Protein AF-T1CCM5-F1 (afdb_monomer_lite)

Radius of gyration: 16.07 Å; chains: 1; bounding box: 37×49×39 Å

Foldseek 3Di:
DVQQADPDQQQVLPQDPVNQQVLQVLLQVVQQCVVVQKRWHWADDRGLDIDIDIDHNDPVQAADLQKFWQFPQWGDDDQDTDGDDDPTGHRDQMARPDPDPRSRSNSVSVNSSQVVQLVSQCPDPSQVVCVVVVGGGPRGDTGDRRDDPPPPPPPD

Organism: NCBI:txid410659

pLDDT: mean 90.54, std 13.72, range [33.66, 98.62]

InterPro domains:
  IPR004456 2,3-bisphosphoglycerate-independent phosphoglycerate mutase [PF10143] (3-127)
  IPR004456 2,3-bisphosphoglycerate-independent phosphoglycerate mutase [PTHR31209] (5-149)
  IPR042253 2,3-bisphosphoglycerate-independent phosphoglycerate mutase superfamily [G3DSA:3.30.70.2130] (1-76)

Secondary structure (DSSP, 8-state):
-TT-B-S-TTGGG---HHHHHHHHHHHHHTTTTGGGTEEEEEEE-STT-EEEEEEES-TTSPPPS-B--S-TTEEEETTEEEE---SS-BPPPP-BSSSSHHHHHHHHHHHHHHHHHHHHHHT-HHHHHHHHTTPPP-------------------

Structure (mmCIF, N/CA/C/O backbone):
data_AF-T1CCM5-F1
#
_entry.id   AF-T1CCM5-F1
#
loop_
_atom_site.group_PDB
_atom_site.id
_atom_site.type_symbol
_atom_site.label_atom_id
_atom_site.label_alt_id
_atom_site.label_comp_id
_atom_site.label_asym_id
_atom_site.label_entity_id
_atom_site.label_seq_id
_atom_site.pdbx_PDB_ins_code
_atom_site.Cartn_x
_atom_site.Cartn_y
_atom_site.Cartn_z
_atom_site.occupancy
_atom_site.B_iso_or_equiv
_atom_site.auth_seq_id
_atom_site.auth_comp_id
_atom_site.auth_asym_id
_atom_site.auth_atom_id
_atom_site.pdbx_PDB_model_num
ATOM 1 N N . ASP A 1 1 ? -6.619 15.043 2.319 1.00 44.81 1 ASP A N 1
ATOM 2 C CA . ASP A 1 1 ? -5.842 16.122 1.674 1.00 44.81 1 ASP A CA 1
ATOM 3 C C . ASP A 1 1 ? -4.927 15.496 0.642 1.00 44.81 1 ASP A C 1
ATOM 5 O O . ASP A 1 1 ? -4.236 14.542 0.990 1.00 44.81 1 ASP A O 1
ATOM 9 N N . GLY A 1 2 ? -4.948 15.958 -0.615 1.00 57.34 2 GLY A N 1
ATOM 10 C CA . GLY A 1 2 ? -4.225 15.379 -1.774 1.00 57.34 2 GLY A CA 1
ATOM 11 C C . GLY A 1 2 ? -2.692 15.342 -1.661 1.00 57.34 2 GLY A C 1
ATOM 12 O O . GLY A 1 2 ? -1.978 15.101 -2.623 1.00 57.34 2 GLY A O 1
ATOM 13 N N . GLU A 1 3 ? -2.200 15.561 -0.455 1.00 68.38 3 GLU A N 1
ATOM 14 C CA . GLU A 1 3 ? -0.838 15.792 -0.035 1.00 68.38 3 GLU A CA 1
ATOM 15 C C . GLU A 1 3 ? -0.136 14.519 0.489 1.00 68.38 3 GLU A C 1
ATOM 17 O O . GLU A 1 3 ? 1.072 14.542 0.720 1.00 68.38 3 GLU A O 1
ATOM 22 N N . ARG A 1 4 ? -0.869 13.403 0.670 1.00 85.56 4 ARG A N 1
ATOM 23 C CA . ARG A 1 4 ? -0.351 12.073 1.085 1.00 85.56 4 ARG A CA 1
ATOM 24 C C . ARG A 1 4 ? 0.600 12.113 2.296 1.00 85.56 4 ARG A C 1
ATOM 26 O O . ARG A 1 4 ? 1.558 11.341 2.380 1.00 85.56 4 ARG A O 1
ATOM 33 N N . ARG A 1 5 ? 0.334 13.019 3.240 1.00 92.88 5 ARG A N 1
ATOM 34 C CA . ARG A 1 5 ? 1.135 13.205 4.454 1.00 92.88 5 ARG A CA 1
ATOM 35 C C . ARG A 1 5 ? 0.936 12.045 5.429 1.00 92.88 5 ARG A C 1
ATOM 37 O O . ARG A 1 5 ? -0.189 11.651 5.731 1.00 92.88 5 ARG A O 1
ATOM 44 N N . VAL A 1 6 ? 2.035 11.525 5.962 1.00 94.06 6 VAL A N 1
ATOM 45 C CA . VAL A 1 6 ? 2.050 10.452 6.953 1.00 94.06 6 VAL A CA 1
ATOM 46 C C . VAL A 1 6 ? 1.930 11.050 8.352 1.00 94.06 6 VAL A C 1
ATOM 48 O O . VAL A 1 6 ? 2.868 11.649 8.873 1.00 94.06 6 VAL A O 1
ATOM 51 N N . LEU A 1 7 ? 0.769 10.855 8.980 1.00 92.69 7 LEU A N 1
ATOM 52 C CA . LEU A 1 7 ? 0.517 11.308 10.354 1.00 92.69 7 LEU A CA 1
ATOM 53 C C . LEU A 1 7 ? 1.141 10.378 11.406 1.00 92.69 7 LEU A C 1
ATOM 55 O O . LEU A 1 7 ? 1.551 10.821 12.477 1.00 92.69 7 LEU A O 1
ATOM 59 N N . ASP A 1 8 ? 1.176 9.073 11.129 1.00 93.75 8 ASP A N 1
ATOM 60 C CA . ASP A 1 8 ? 1.795 8.060 11.986 1.00 93.75 8 ASP A CA 1
ATOM 61 C C . ASP A 1 8 ? 2.047 6.776 11.184 1.00 93.75 8 ASP A C 1
ATOM 63 O O . ASP A 1 8 ? 1.103 6.093 10.790 1.00 93.75 8 ASP A O 1
ATOM 67 N N . SER A 1 9 ? 3.315 6.416 10.972 1.00 92.94 9 SER A N 1
ATOM 68 C CA . SER A 1 9 ? 3.708 5.221 10.204 1.00 92.94 9 SER A CA 1
ATOM 69 C C . SER A 1 9 ? 3.395 3.891 10.900 1.00 92.94 9 SER A C 1
ATOM 71 O O . SER A 1 9 ? 3.585 2.824 10.321 1.00 92.94 9 SER A O 1
ATOM 73 N N . ARG A 1 10 ? 2.940 3.925 12.157 1.00 95.19 10 ARG A N 1
ATOM 74 C CA . ARG A 1 10 ? 2.700 2.748 13.004 1.00 95.19 10 ARG A CA 1
ATOM 75 C C . ARG A 1 10 ? 1.297 2.724 13.592 1.00 95.19 10 ARG A C 1
ATOM 77 O O . ARG A 1 10 ? 1.022 1.889 14.457 1.00 95.19 10 ARG A O 1
ATOM 84 N N . VAL A 1 11 ? 0.425 3.639 13.166 1.00 95.94 11 VAL A N 1
ATOM 85 C CA . VAL A 1 11 ? -0.966 3.747 13.623 1.00 95.94 11 VAL A CA 1
ATOM 86 C C . VAL A 1 11 ? -1.050 3.845 15.161 1.00 95.94 11 VAL A C 1
ATOM 88 O O . VAL A 1 11 ? -1.874 3.206 15.823 1.00 95.94 11 VAL A O 1
ATOM 91 N N . GLY A 1 12 ? -0.114 4.575 15.778 1.00 95.50 12 GLY A N 1
ATOM 92 C CA . GLY A 1 12 ? -0.018 4.705 17.236 1.00 95.50 12 GLY A CA 1
ATOM 93 C C . GLY A 1 12 ? 0.233 3.383 17.970 1.00 95.50 12 GLY A C 1
ATOM 94 O O . GLY A 1 12 ? -0.023 3.300 19.164 1.00 95.50 12 GLY A O 1
ATOM 95 N N . ARG A 1 13 ? 0.688 2.333 17.265 1.00 95.94 13 ARG A N 1
ATOM 96 C CA . ARG A 1 13 ? 0.834 0.956 17.777 1.00 95.94 13 ARG A CA 1
ATOM 97 C C . ARG A 1 13 ? -0.463 0.382 18.367 1.00 95.94 13 ARG A C 1
ATOM 99 O O . ARG A 1 13 ? -0.420 -0.467 19.247 1.00 95.94 13 ARG A O 1
ATOM 106 N N . SER A 1 14 ? -1.604 0.843 17.860 1.00 96.06 14 SER A N 1
ATOM 107 C CA . SER A 1 14 ? -2.941 0.508 18.372 1.00 96.06 14 SER A CA 1
ATOM 108 C C . SER A 1 14 ? -3.782 -0.308 17.385 1.00 96.06 14 SER A C 1
ATOM 110 O O . SER A 1 14 ? -4.991 -0.451 17.569 1.00 96.06 14 SER A O 1
ATOM 112 N N . LEU A 1 15 ? -3.175 -0.774 16.288 1.00 96.50 15 LEU A N 1
ATOM 113 C CA . LEU A 1 15 ? -3.836 -1.641 15.320 1.00 96.50 15 LEU A CA 1
ATOM 114 C C . LEU A 1 15 ? -3.879 -3.063 15.880 1.00 96.50 15 LEU A C 1
ATOM 116 O O . LEU A 1 15 ? -2.832 -3.657 16.141 1.00 96.50 15 LEU A O 1
ATOM 120 N N . THR A 1 16 ? -5.085 -3.577 16.097 1.00 97.06 16 THR A N 1
ATOM 121 C CA . THR A 1 16 ? -5.284 -4.947 16.589 1.00 97.06 16 THR A CA 1
ATOM 122 C C . THR A 1 16 ? -5.046 -5.967 15.474 1.00 97.06 16 THR A C 1
ATOM 124 O O . THR A 1 16 ? -5.150 -5.628 14.297 1.00 97.06 16 THR A O 1
ATOM 127 N N . THR A 1 17 ? -4.774 -7.226 15.833 1.00 97.12 17 THR A N 1
ATOM 128 C CA . THR A 1 17 ? -4.626 -8.325 14.859 1.00 97.12 17 THR A CA 1
ATOM 129 C C . THR A 1 17 ? -5.879 -8.499 13.999 1.00 97.12 17 THR A C 1
ATOM 131 O O . THR A 1 17 ? -5.783 -8.612 12.784 1.00 97.12 17 THR A O 1
ATOM 134 N N . ALA A 1 18 ? -7.070 -8.440 14.603 1.00 97.75 18 ALA A N 1
ATOM 135 C CA . ALA A 1 18 ? -8.322 -8.559 13.859 1.00 97.75 18 ALA A CA 1
ATOM 136 C C . ALA A 1 18 ? -8.498 -7.420 12.838 1.00 97.75 18 ALA A C 1
ATOM 138 O O . ALA A 1 18 ? -8.840 -7.674 11.685 1.00 97.75 18 ALA A O 1
ATOM 139 N N . GLU A 1 19 ? -8.217 -6.173 13.236 1.00 98.00 19 GLU A N 1
ATOM 140 C CA . GLU A 1 19 ? -8.282 -5.020 12.330 1.00 98.00 19 GLU A CA 1
ATOM 141 C C . GLU A 1 19 ? -7.238 -5.118 11.208 1.00 98.00 19 GLU A C 1
ATOM 143 O O . GLU A 1 19 ? -7.565 -4.846 10.054 1.00 98.00 19 GLU A O 1
ATOM 148 N N . SER A 1 20 ? -5.991 -5.498 11.517 1.00 97.69 20 SER A N 1
ATOM 149 C CA . SER A 1 20 ? -4.931 -5.596 10.507 1.00 97.69 20 SER A CA 1
ATOM 150 C C . SER A 1 20 ? -5.225 -6.691 9.482 1.00 97.69 20 SER A C 1
ATOM 152 O O . SER A 1 20 ? -5.067 -6.465 8.282 1.00 97.69 20 SER A O 1
ATOM 154 N N . GLU A 1 21 ? -5.717 -7.845 9.925 1.00 98.31 21 GLU A N 1
ATOM 155 C CA . GLU A 1 21 ? -6.135 -8.927 9.039 1.00 98.31 21 GLU A CA 1
ATOM 156 C C . GLU A 1 21 ? -7.359 -8.565 8.190 1.00 98.31 21 GLU A C 1
ATOM 158 O O . GLU A 1 21 ? -7.402 -8.900 7.006 1.00 98.31 21 GLU A O 1
ATOM 163 N N . GLU A 1 22 ? -8.356 -7.882 8.762 1.00 98.44 22 GLU A N 1
ATOM 164 C CA . GLU A 1 22 ? -9.544 -7.429 8.028 1.00 98.44 22 GLU A CA 1
ATOM 165 C C . GLU A 1 22 ? -9.149 -6.471 6.897 1.00 98.44 22 GLU A C 1
ATOM 167 O O . GLU A 1 22 ? -9.554 -6.670 5.751 1.00 98.44 22 GLU A O 1
ATOM 172 N N . LEU A 1 23 ? -8.285 -5.492 7.185 1.00 98.56 23 LEU A N 1
ATOM 173 C CA . LEU A 1 23 ? -7.765 -4.556 6.185 1.00 98.56 23 LEU A CA 1
ATOM 174 C C . LEU A 1 23 ? -6.938 -5.271 5.102 1.00 98.56 23 LEU A C 1
ATOM 176 O O . LEU A 1 23 ? -7.103 -4.990 3.915 1.00 98.56 23 LEU A O 1
ATOM 180 N N . ALA A 1 24 ? -6.082 -6.223 5.485 1.00 98.50 24 ALA A N 1
ATOM 181 C CA . ALA A 1 24 ? -5.266 -6.992 4.545 1.00 98.50 24 ALA A CA 1
ATOM 182 C C . ALA A 1 24 ? -6.116 -7.870 3.604 1.00 98.50 24 ALA A C 1
ATOM 184 O O . ALA A 1 24 ? -5.888 -7.893 2.389 1.00 98.50 24 ALA A O 1
ATOM 185 N N . ARG A 1 25 ? -7.144 -8.545 4.142 1.00 98.62 25 ARG A N 1
ATOM 186 C CA . ARG A 1 25 ? -8.119 -9.305 3.342 1.00 98.62 25 ARG A CA 1
ATOM 187 C C . ARG A 1 25 ? -8.874 -8.394 2.381 1.00 98.62 25 ARG A C 1
ATOM 189 O O . ARG A 1 25 ? -9.015 -8.739 1.211 1.00 98.62 25 ARG A O 1
ATOM 196 N N . SER A 1 26 ? -9.298 -7.227 2.859 1.00 98.56 26 SER A N 1
ATOM 197 C CA . SER A 1 26 ? -10.012 -6.231 2.061 1.00 98.56 26 SER A CA 1
ATOM 198 C C . SER A 1 26 ? -9.186 -5.756 0.860 1.00 98.56 26 SER A C 1
ATOM 200 O O . SER A 1 26 ? -9.666 -5.784 -0.270 1.00 98.56 26 SER A O 1
ATOM 202 N N . LEU A 1 27 ? -7.907 -5.424 1.067 1.00 98.56 27 LEU A N 1
ATOM 203 C CA . LEU A 1 27 ? -6.988 -5.034 -0.012 1.00 98.56 27 LEU A CA 1
ATOM 204 C C . LEU A 1 27 ? -6.735 -6.152 -1.026 1.00 98.56 27 LEU A C 1
ATOM 206 O O . LEU A 1 27 ? -6.669 -5.893 -2.225 1.00 98.56 27 LEU A O 1
ATOM 210 N N . THR A 1 28 ? -6.593 -7.389 -0.548 1.00 98.62 28 THR A N 1
ATOM 211 C CA . THR A 1 28 ? -6.398 -8.558 -1.418 1.00 98.62 28 THR A CA 1
ATOM 212 C C . THR A 1 28 ? -7.645 -8.817 -2.270 1.00 98.62 28 THR A C 1
ATOM 214 O O . THR A 1 28 ? -7.543 -9.033 -3.476 1.00 98.62 28 THR A O 1
ATOM 217 N N . GLY A 1 29 ? -8.834 -8.760 -1.663 1.00 98.38 29 GLY A N 1
ATOM 218 C CA . GLY A 1 29 ? -10.110 -8.999 -2.344 1.00 98.38 29 GLY A CA 1
ATOM 219 C C . GLY A 1 29 ? -10.515 -7.895 -3.321 1.00 98.38 29 GLY A C 1
ATOM 220 O O . GLY A 1 29 ? -11.243 -8.169 -4.270 1.00 98.38 29 GLY A O 1
ATOM 221 N N . ALA A 1 30 ? -10.015 -6.672 -3.133 1.00 97.88 30 ALA A N 1
ATOM 222 C CA . ALA A 1 30 ? -10.340 -5.530 -3.985 1.00 97.88 30 ALA A CA 1
ATOM 223 C C . ALA A 1 30 ? -9.712 -5.595 -5.389 1.00 97.88 30 ALA A C 1
ATOM 225 O O . ALA A 1 30 ? -10.126 -4.844 -6.267 1.00 97.88 30 ALA A O 1
ATOM 226 N N . ARG A 1 31 ? -8.717 -6.475 -5.610 1.00 97.75 31 ARG A N 1
ATOM 227 C CA . ARG A 1 31 ? -8.098 -6.734 -6.928 1.00 97.75 31 ARG A CA 1
ATOM 228 C C . ARG A 1 31 ? -7.705 -5.446 -7.671 1.00 97.75 31 ARG A C 1
ATOM 230 O O . ARG A 1 31 ? -7.901 -5.296 -8.874 1.00 97.75 31 ARG A O 1
ATOM 237 N N . LEU A 1 32 ? -7.099 -4.515 -6.930 1.00 98.31 32 LEU A N 1
ATOM 238 C CA . LEU A 1 32 ? -6.850 -3.128 -7.344 1.00 98.31 32 LEU A CA 1
ATOM 239 C C . LEU A 1 32 ? -5.895 -2.952 -8.538 1.00 98.31 32 LEU A C 1
ATOM 241 O O . LEU A 1 32 ? -5.671 -1.815 -8.932 1.00 98.31 32 LEU A O 1
ATOM 245 N N . LEU A 1 33 ? -5.310 -4.016 -9.093 1.00 98.38 33 LEU A N 1
ATOM 246 C CA . LEU A 1 33 ? -4.453 -3.990 -10.289 1.00 98.38 33 LEU A CA 1
ATOM 247 C C . LEU A 1 33 ? -4.889 -5.014 -11.354 1.00 98.38 33 LEU A C 1
ATOM 249 O O . LEU A 1 33 ? -4.087 -5.441 -12.191 1.00 98.38 33 LEU A O 1
ATOM 253 N N . ASP A 1 34 ? -6.155 -5.432 -11.344 1.00 97.19 34 ASP A N 1
ATOM 254 C CA . ASP A 1 34 ? -6.652 -6.410 -12.312 1.00 97.19 34 ASP A CA 1
ATOM 255 C C . ASP A 1 34 ? -6.505 -5.957 -13.766 1.00 97.19 34 ASP A C 1
ATOM 257 O O . ASP A 1 34 ? -6.128 -6.762 -14.620 1.00 97.19 34 ASP A O 1
ATOM 261 N N . ASP A 1 35 ? -6.727 -4.670 -14.021 1.00 97.12 35 ASP A N 1
ATOM 262 C CA . ASP A 1 35 ? -6.522 -3.994 -15.305 1.00 97.12 35 ASP A CA 1
ATOM 263 C C . ASP A 1 35 ? -5.051 -3.996 -15.755 1.00 97.12 35 ASP A C 1
ATOM 265 O O . ASP A 1 35 ? -4.770 -3.972 -16.950 1.00 97.12 35 ASP A O 1
ATOM 269 N N . GLN A 1 36 ? -4.106 -4.104 -14.819 1.00 97.06 36 GLN A N 1
ATOM 270 C CA . GLN A 1 36 ? -2.667 -4.200 -15.097 1.00 97.06 36 GLN A CA 1
ATOM 271 C C . GLN A 1 36 ? -2.166 -5.643 -15.245 1.00 97.06 36 GLN A C 1
ATOM 273 O O . GLN A 1 36 ? -0.971 -5.869 -15.471 1.00 97.06 36 GLN A O 1
ATOM 278 N N . ARG A 1 37 ? -3.067 -6.629 -15.127 1.00 97.44 37 ARG A N 1
ATOM 279 C CA . ARG A 1 37 ? -2.742 -8.063 -15.093 1.00 97.44 37 ARG A CA 1
ATOM 280 C C . ARG A 1 37 ? -1.755 -8.425 -13.976 1.00 97.44 37 ARG A C 1
ATOM 282 O O . ARG A 1 37 ? -0.883 -9.273 -14.172 1.00 97.44 37 ARG A O 1
ATOM 28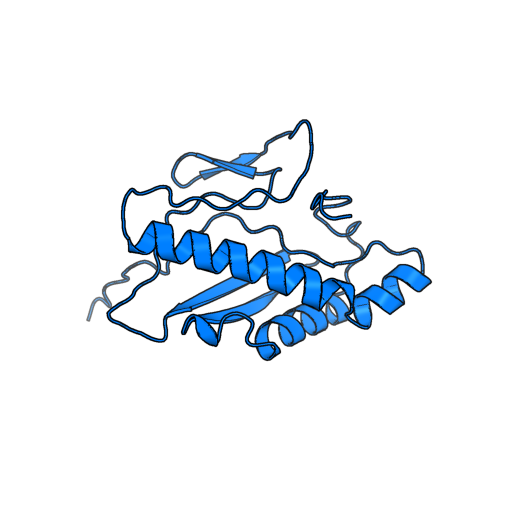9 N N . ILE A 1 38 ? -1.883 -7.777 -12.817 1.00 98.31 38 ILE A N 1
ATOM 290 C CA . ILE A 1 38 ? -1.056 -8.029 -11.632 1.00 98.31 38 ILE A CA 1
ATOM 291 C C . ILE A 1 38 ? -1.969 -8.408 -10.468 1.00 98.31 38 ILE A C 1
ATOM 293 O O . ILE A 1 38 ? -2.833 -7.632 -10.065 1.00 98.31 38 ILE A O 1
ATOM 297 N N . ASP A 1 39 ? -1.748 -9.591 -9.906 1.00 98.31 39 ASP A N 1
ATOM 298 C CA . ASP A 1 39 ? -2.377 -9.992 -8.655 1.00 98.31 39 ASP A CA 1
ATOM 299 C C . ASP A 1 39 ? -1.604 -9.389 -7.482 1.00 98.31 39 ASP A C 1
ATOM 301 O O . ASP A 1 39 ? -0.371 -9.439 -7.444 1.00 98.31 39 ASP A O 1
ATOM 305 N N . VAL A 1 40 ? -2.329 -8.844 -6.505 1.00 98.44 40 VAL A N 1
ATOM 306 C CA . VAL A 1 40 ? -1.742 -8.308 -5.275 1.00 98.44 40 VAL A CA 1
ATOM 307 C C . VAL A 1 40 ? -2.303 -9.054 -4.078 1.00 98.44 40 VAL A C 1
ATOM 309 O O . VAL A 1 40 ? -3.518 -9.150 -3.911 1.00 98.44 40 VAL A O 1
ATOM 312 N N . ARG A 1 41 ? -1.418 -9.565 -3.222 1.00 98.38 41 ARG A N 1
ATOM 313 C CA . ARG A 1 41 ? -1.786 -10.147 -1.927 1.00 98.38 41 ARG A CA 1
ATOM 314 C C . ARG A 1 41 ? -1.176 -9.336 -0.804 1.00 98.38 41 ARG A C 1
ATOM 316 O O . ARG A 1 41 ? 0.009 -9.017 -0.841 1.00 98.38 41 ARG A O 1
ATOM 323 N N . VAL A 1 42 ? -1.981 -9.048 0.209 1.00 98.44 42 VAL A N 1
ATOM 324 C CA . VAL A 1 42 ? -1.544 -8.367 1.425 1.00 98.44 42 VAL A CA 1
ATOM 325 C C . VAL A 1 42 ? -1.707 -9.323 2.594 1.00 98.44 42 VAL A C 1
ATOM 327 O O . VAL A 1 42 ? -2.785 -9.876 2.804 1.00 98.44 42 VAL A O 1
ATOM 330 N N . ALA A 1 43 ? -0.641 -9.506 3.364 1.00 97.62 43 ALA A N 1
ATOM 331 C CA . ALA A 1 43 ? -0.650 -10.303 4.581 1.00 97.62 43 ALA A CA 1
ATOM 332 C C . ALA A 1 43 ? -0.289 -9.419 5.775 1.00 97.62 43 ALA A C 1
ATOM 334 O O . ALA A 1 43 ? 0.778 -8.803 5.803 1.00 97.62 43 ALA A O 1
ATOM 335 N N . ALA A 1 44 ? -1.178 -9.359 6.764 1.00 97.00 44 ALA A N 1
ATOM 336 C CA . ALA A 1 44 ? -0.865 -8.762 8.053 1.00 97.00 44 ALA A CA 1
ATOM 337 C C . ALA A 1 44 ? 0.075 -9.680 8.850 1.00 97.00 44 ALA A C 1
ATOM 339 O O . ALA A 1 44 ? 0.070 -10.897 8.687 1.00 97.00 44 ALA A O 1
ATOM 340 N N . SER A 1 45 ? 0.889 -9.084 9.715 1.00 93.06 45 SER A N 1
ATOM 341 C CA . SER A 1 45 ? 1.748 -9.806 10.655 1.00 93.06 45 SER A CA 1
ATOM 342 C C . SER A 1 45 ? 1.570 -9.212 12.058 1.00 93.06 45 SER A C 1
ATOM 344 O O . SER A 1 45 ? 0.451 -8.953 12.492 1.00 93.06 45 SER A O 1
ATOM 346 N N . VAL A 1 46 ? 2.656 -8.962 12.790 1.00 91.25 46 VAL A N 1
ATOM 347 C CA . VAL A 1 46 ? 2.584 -8.434 14.154 1.00 91.25 46 VAL A CA 1
ATOM 348 C C . VAL A 1 46 ? 2.408 -6.913 14.148 1.00 91.25 46 VAL A C 1
ATOM 350 O O . VAL A 1 46 ? 3.323 -6.169 13.767 1.00 91.25 46 VAL A O 1
ATOM 353 N N . GLY A 1 47 ? 1.272 -6.452 14.675 1.00 91.38 47 GLY A N 1
ATOM 354 C CA . GLY A 1 47 ? 0.938 -5.038 14.842 1.00 91.38 47 GLY A CA 1
ATOM 355 C C . GLY A 1 47 ? 0.655 -4.348 13.507 1.00 91.38 47 GLY A C 1
ATOM 356 O O . GLY A 1 47 ? -0.163 -4.809 12.722 1.00 91.38 47 GLY A O 1
ATOM 357 N N . HIS A 1 48 ? 1.352 -3.243 13.234 1.00 93.12 48 HIS A N 1
ATOM 358 C CA . HIS A 1 48 ? 1.215 -2.468 11.989 1.00 93.12 48 HIS A CA 1
ATOM 359 C C . HIS A 1 48 ? 1.989 -3.062 10.800 1.00 93.12 48 HIS A C 1
ATOM 361 O O . HIS A 1 48 ? 2.001 -2.482 9.718 1.00 93.12 48 HIS A O 1
ATOM 367 N N . ARG A 1 49 ? 2.713 -4.167 11.007 1.00 95.62 49 ARG A N 1
ATOM 368 C CA . ARG A 1 49 ? 3.584 -4.758 9.989 1.00 95.62 49 ARG A CA 1
ATOM 369 C C . ARG A 1 49 ? 2.786 -5.664 9.062 1.00 95.62 49 ARG A C 1
ATOM 371 O O . ARG A 1 49 ? 1.929 -6.419 9.518 1.00 95.62 49 ARG A O 1
ATOM 378 N N . GLY A 1 50 ? 3.164 -5.684 7.794 1.00 95.56 50 GLY A N 1
ATOM 379 C CA . GLY A 1 50 ? 2.627 -6.609 6.808 1.00 95.56 50 GLY A CA 1
ATOM 380 C C . GLY A 1 50 ? 3.564 -6.777 5.622 1.00 95.56 50 GLY A C 1
ATOM 381 O O . GLY A 1 50 ? 4.617 -6.141 5.554 1.00 95.56 50 GLY A O 1
ATOM 382 N N . VAL A 1 51 ? 3.164 -7.647 4.704 1.00 96.88 51 VAL A N 1
ATOM 383 C CA . VAL A 1 51 ? 3.859 -7.929 3.448 1.00 96.88 51 VAL A CA 1
ATOM 384 C C . VAL A 1 51 ? 2.882 -7.722 2.299 1.00 96.88 51 VAL A C 1
ATOM 386 O O . VAL A 1 51 ? 1.713 -8.096 2.403 1.00 96.88 51 VAL A O 1
ATOM 389 N N . VAL A 1 52 ? 3.373 -7.137 1.209 1.00 98.00 52 VAL A N 1
ATOM 390 C CA . VAL A 1 52 ? 2.649 -7.027 -0.058 1.00 98.00 52 VAL A CA 1
ATOM 391 C C . VAL A 1 52 ? 3.393 -7.866 -1.091 1.00 98.00 52 VAL A C 1
ATOM 393 O O . VAL A 1 52 ? 4.588 -7.677 -1.299 1.00 98.00 52 VAL A O 1
ATOM 396 N N . LEU A 1 53 ? 2.687 -8.807 -1.710 1.00 97.75 53 LEU A N 1
ATOM 397 C CA . LEU A 1 53 ? 3.185 -9.656 -2.785 1.00 97.75 53 LEU A CA 1
ATOM 398 C C . LEU A 1 53 ? 2.509 -9.242 -4.088 1.00 97.75 53 LEU A C 1
ATOM 400 O O . LEU A 1 53 ? 1.281 -9.226 -4.158 1.00 97.75 53 LEU A O 1
ATOM 404 N N . LEU A 1 54 ? 3.311 -8.947 -5.107 1.00 97.44 54 LEU A N 1
ATOM 405 C CA . LEU A 1 54 ? 2.842 -8.699 -6.465 1.00 97.44 54 LEU A CA 1
ATOM 406 C C . LEU A 1 54 ? 3.200 -9.905 -7.334 1.00 97.44 54 LEU A C 1
ATOM 408 O O . LEU A 1 54 ? 4.325 -10.401 -7.279 1.00 97.44 54 LEU A O 1
ATOM 412 N N . HIS A 1 55 ? 2.257 -10.352 -8.155 1.00 96.94 55 HIS A N 1
ATOM 413 C CA . HIS A 1 55 ? 2.461 -11.426 -9.118 1.00 96.94 55 HIS A CA 1
ATOM 414 C C . HIS A 1 55 ? 1.941 -10.995 -10.489 1.00 96.94 55 HIS A C 1
ATOM 416 O O . HIS A 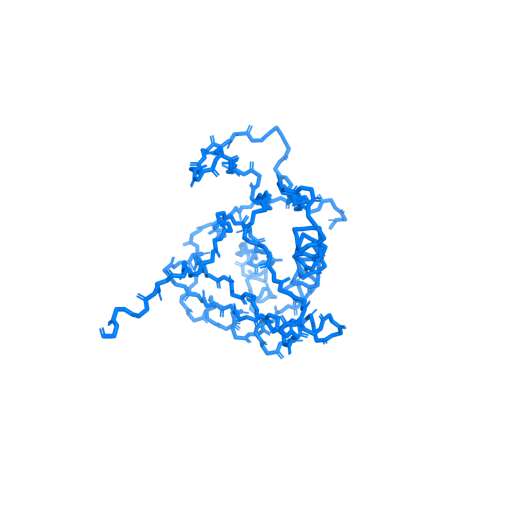1 55 ? 0.759 -10.693 -10.646 1.00 96.94 55 HIS A O 1
ATOM 422 N N . ALA A 1 56 ? 2.823 -10.949 -11.488 1.00 96.56 56 ALA A N 1
ATOM 423 C CA . ALA A 1 56 ? 2.403 -10.736 -12.867 1.00 96.56 56 ALA A CA 1
ATOM 424 C C . ALA A 1 56 ? 1.700 -11.993 -13.390 1.00 96.56 56 ALA A C 1
ATOM 426 O O . ALA A 1 56 ? 2.269 -13.079 -13.351 1.00 96.56 56 ALA A O 1
ATOM 427 N N . ARG A 1 57 ? 0.488 -11.828 -13.931 1.00 96.25 57 ARG A N 1
ATOM 428 C CA . ARG A 1 57 ? -0.248 -12.911 -14.607 1.00 96.25 57 ARG A CA 1
ATOM 429 C C . ARG A 1 57 ? 0.242 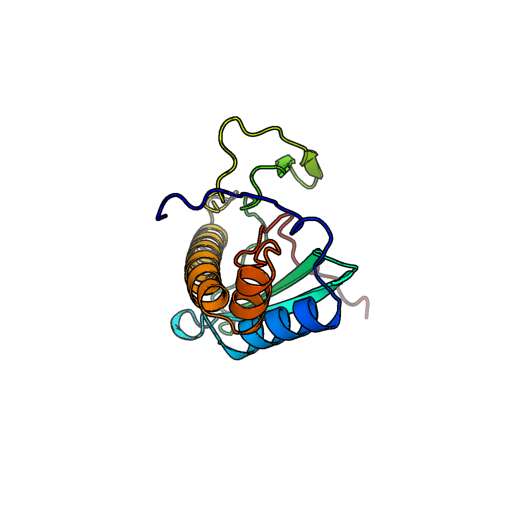-13.176 -16.031 1.00 96.25 57 ARG A C 1
ATOM 431 O O . ARG A 1 57 ? -0.258 -14.077 -16.695 1.00 96.25 57 ARG A O 1
ATOM 438 N N . ASP A 1 58 ? 1.138 -12.333 -16.525 1.00 93.56 58 ASP A N 1
ATOM 439 C CA . ASP A 1 58 ? 1.716 -12.412 -17.858 1.00 93.56 58 ASP A CA 1
ATOM 440 C C . ASP A 1 58 ? 3.208 -12.765 -17.724 1.00 93.56 58 ASP A C 1
ATOM 442 O O . ASP A 1 58 ? 3.968 -11.934 -17.212 1.00 93.56 58 ASP A O 1
ATOM 446 N N . PRO A 1 59 ? 3.623 -13.987 -18.108 1.00 89.00 59 PRO A N 1
ATOM 447 C CA . PRO A 1 59 ? 5.004 -14.437 -17.947 1.00 89.00 59 PRO A CA 1
ATOM 448 C C . PRO A 1 59 ? 5.987 -13.657 -18.830 1.00 89.00 59 PRO A C 1
ATOM 450 O O . PRO A 1 59 ? 7.148 -13.525 -18.450 1.00 89.00 59 PRO A O 1
ATOM 453 N N . ASP A 1 60 ? 5.521 -13.077 -19.939 1.00 94.25 60 ASP A N 1
ATOM 454 C CA . ASP A 1 60 ? 6.347 -12.280 -20.854 1.00 94.25 60 ASP A CA 1
ATOM 455 C C . ASP A 1 60 ? 6.516 -10.830 -20.368 1.00 94.25 60 ASP A C 1
ATOM 457 O O . ASP A 1 60 ? 7.243 -10.033 -20.960 1.00 94.25 60 ASP A O 1
ATOM 461 N N . ARG A 1 61 ? 5.844 -10.464 -19.267 1.00 92.88 61 ARG A N 1
ATOM 462 C CA . ARG A 1 61 ? 5.914 -9.137 -18.640 1.00 92.88 61 ARG A CA 1
ATOM 463 C C . ARG A 1 61 ? 6.233 -9.267 -17.149 1.00 92.88 61 ARG A C 1
ATOM 465 O O . ARG A 1 61 ? 5.371 -8.961 -16.308 1.00 92.88 61 ARG A O 1
ATOM 472 N N . PRO A 1 62 ? 7.455 -9.707 -16.797 1.00 94.06 62 PRO A N 1
ATOM 473 C CA . PRO A 1 62 ? 7.853 -9.887 -15.409 1.00 94.06 62 PRO A CA 1
ATOM 474 C C . PRO A 1 62 ? 7.880 -8.561 -14.633 1.00 94.06 62 PRO A C 1
ATOM 476 O O . PRO A 1 62 ? 7.787 -7.462 -15.188 1.00 94.06 62 PRO A O 1
ATOM 479 N N . LEU A 1 63 ? 7.959 -8.683 -13.307 1.00 96.25 63 LEU A N 1
ATOM 480 C CA . LEU A 1 63 ? 8.144 -7.560 -12.389 1.00 96.25 63 LEU A CA 1
ATOM 481 C C . LEU A 1 63 ? 9.597 -7.524 -11.917 1.00 96.25 63 LEU A C 1
ATOM 483 O O . LEU A 1 63 ? 10.210 -8.573 -11.727 1.00 96.25 63 LEU A O 1
ATOM 487 N N . SER A 1 64 ? 10.121 -6.325 -11.676 1.00 95.50 64 SER A N 1
ATOM 488 C CA . SER A 1 64 ? 11.457 -6.132 -11.109 1.00 95.50 64 SER A CA 1
ATOM 489 C C . SER A 1 64 ? 11.372 -5.808 -9.612 1.00 95.50 64 SER A C 1
ATOM 491 O O . SER A 1 64 ? 10.546 -4.989 -9.201 1.00 95.50 64 SER A O 1
ATOM 493 N N . PRO A 1 65 ? 12.238 -6.402 -8.770 1.00 93.94 65 PRO A N 1
ATOM 494 C CA . PRO A 1 65 ? 12.350 -6.047 -7.357 1.00 93.94 65 PRO A CA 1
ATOM 495 C C . PRO A 1 65 ? 13.205 -4.789 -7.105 1.00 93.94 65 PRO A C 1
ATOM 497 O O . PRO A 1 65 ? 13.346 -4.352 -5.955 1.00 93.94 65 PRO A O 1
ATOM 500 N N . HIS A 1 66 ? 13.808 -4.206 -8.143 1.00 93.44 66 HIS A N 1
ATOM 501 C CA . HIS A 1 66 ? 14.740 -3.085 -8.034 1.00 93.44 66 HIS A CA 1
ATOM 502 C C . HIS A 1 66 ? 14.000 -1.746 -8.039 1.00 93.44 66 HIS A C 1
ATOM 504 O O . HIS A 1 66 ? 14.013 -0.997 -9.012 1.00 93.44 66 HIS A O 1
ATOM 510 N N . LEU A 1 67 ? 13.335 -1.462 -6.919 1.00 94.25 67 LEU A N 1
ATOM 511 C CA . LEU A 1 67 ? 12.499 -0.279 -6.714 1.00 94.25 67 LEU A CA 1
ATOM 512 C C . LEU A 1 67 ? 12.952 0.531 -5.496 1.00 94.25 67 LEU A C 1
ATOM 514 O O . LEU A 1 67 ? 13.467 -0.040 -4.522 1.00 94.25 67 LEU A O 1
ATOM 518 N N . SER A 1 68 ? 12.705 1.842 -5.534 1.00 94.25 68 SER A N 1
ATOM 519 C CA . SER A 1 68 ? 12.760 2.709 -4.354 1.00 94.25 68 SER A CA 1
ATOM 520 C C . SER A 1 68 ? 11.601 2.417 -3.381 1.00 94.25 68 SER A C 1
ATOM 522 O O . SER A 1 68 ? 10.673 1.665 -3.686 1.00 94.25 68 SER A O 1
ATOM 524 N N . ASN A 1 69 ? 11.662 2.988 -2.175 1.00 94.06 69 ASN A N 1
ATOM 525 C CA . ASN A 1 69 ? 10.627 2.819 -1.151 1.00 94.06 69 ASN A CA 1
ATOM 526 C C . ASN A 1 69 ? 9.532 3.890 -1.284 1.00 94.06 69 ASN A C 1
ATOM 528 O O . ASN A 1 69 ? 9.817 5.018 -1.679 1.00 94.06 69 ASN A O 1
ATOM 532 N N . THR A 1 70 ? 8.304 3.569 -0.859 1.00 94.06 70 THR A N 1
ATOM 533 C CA . THR A 1 70 ? 7.269 4.593 -0.612 1.00 94.06 70 THR A CA 1
ATOM 534 C C . THR A 1 70 ? 7.346 5.153 0.807 1.00 94.06 70 THR A C 1
ATOM 536 O O . THR A 1 70 ? 6.810 6.226 1.081 1.00 94.06 70 THR A O 1
ATOM 539 N N . ASP A 1 71 ? 7.988 4.417 1.721 1.00 93.62 71 ASP A N 1
ATOM 540 C CA . ASP A 1 71 ? 8.208 4.810 3.111 1.00 93.62 71 ASP A CA 1
ATOM 541 C C . ASP A 1 71 ? 9.229 5.964 3.203 1.00 93.62 71 ASP A C 1
ATOM 543 O O . ASP A 1 71 ? 10.418 5.733 2.973 1.00 93.62 71 ASP A O 1
ATOM 547 N N . PRO A 1 72 ? 8.824 7.194 3.583 1.00 91.81 72 PRO A N 1
ATOM 548 C CA . PRO A 1 72 ? 9.747 8.328 3.669 1.00 91.81 72 PRO A CA 1
ATOM 549 C C . PRO A 1 72 ? 10.720 8.238 4.850 1.00 91.81 72 PRO A C 1
ATOM 551 O O . PRO A 1 72 ? 11.650 9.034 4.946 1.00 91.81 72 PRO A O 1
ATOM 554 N N . PHE A 1 73 ? 10.508 7.302 5.778 1.00 88.88 73 PHE A N 1
ATOM 555 C CA . PHE A 1 73 ? 11.375 7.098 6.937 1.00 88.88 73 PHE A CA 1
ATOM 556 C C . PHE A 1 73 ? 12.473 6.063 6.674 1.00 88.88 73 PHE A C 1
ATOM 558 O O . PHE A 1 73 ? 13.264 5.785 7.578 1.00 88.88 73 PHE A O 1
ATOM 565 N N . TYR A 1 74 ? 12.522 5.478 5.472 1.00 85.50 74 TYR A N 1
ATOM 566 C CA . TYR A 1 74 ? 13.513 4.477 5.092 1.00 85.50 74 TYR A CA 1
ATOM 567 C C . TYR A 1 74 ? 14.008 4.693 3.664 1.00 85.50 74 TYR A C 1
ATOM 569 O O . TYR A 1 74 ? 13.266 4.522 2.700 1.00 85.50 74 TYR A O 1
ATOM 577 N N . GLU A 1 75 ? 15.297 4.967 3.523 1.00 79.25 75 GLU A N 1
ATOM 578 C CA . GLU A 1 75 ? 15.975 5.008 2.232 1.00 79.25 75 GLU A CA 1
ATOM 579 C C . GLU A 1 75 ? 16.544 3.628 1.884 1.00 79.25 75 GLU A C 1
ATOM 581 O O . GLU A 1 75 ? 16.963 2.875 2.767 1.00 79.25 75 GLU A O 1
ATOM 586 N N . ARG A 1 76 ? 16.554 3.279 0.594 1.00 77.06 76 ARG A N 1
ATOM 587 C CA . ARG A 1 76 ? 17.207 2.064 0.101 1.00 77.06 76 ARG A CA 1
ATOM 588 C C . ARG A 1 76 ? 18.607 2.409 -0.402 1.00 77.06 76 ARG A C 1
ATOM 590 O O . ARG A 1 76 ? 18.743 3.077 -1.419 1.00 77.06 76 ARG A O 1
ATOM 597 N N . ILE A 1 77 ? 19.628 1.897 0.279 1.00 72.50 77 ILE A N 1
ATOM 598 C CA . ILE A 1 77 ? 21.038 2.012 -0.102 1.00 72.50 77 ILE A CA 1
ATOM 599 C C . ILE A 1 77 ? 21.516 0.612 -0.506 1.00 72.50 77 ILE A C 1
ATOM 601 O O . ILE A 1 77 ? 21.821 -0.237 0.334 1.00 72.50 77 ILE A O 1
ATOM 605 N N . GLY A 1 78 ? 21.509 0.333 -1.812 1.00 73.06 78 GLY A N 1
ATOM 606 C CA . GLY A 1 78 ? 21.769 -1.008 -2.344 1.00 73.06 78 GLY A CA 1
ATOM 607 C C . GLY A 1 78 ? 20.717 -2.031 -1.886 1.00 73.06 78 GLY A C 1
ATOM 608 O O . GLY A 1 78 ? 19.525 -1.896 -2.179 1.00 73.06 78 GLY A O 1
ATOM 609 N N . SER A 1 79 ? 21.151 -3.075 -1.171 1.00 67.38 79 SER A N 1
ATOM 610 C CA . SER A 1 79 ? 20.265 -4.078 -0.556 1.00 67.38 79 SER A CA 1
ATOM 611 C C . SER A 1 79 ? 19.833 -3.731 0.875 1.00 67.38 79 SER A C 1
ATOM 613 O O . SER A 1 79 ? 18.999 -4.438 1.441 1.00 67.38 79 SER A O 1
ATOM 615 N N . LEU A 1 80 ? 20.381 -2.665 1.467 1.00 69.06 80 LEU A N 1
ATOM 616 C CA . LEU A 1 80 ? 20.132 -2.281 2.854 1.00 69.06 80 LEU A CA 1
ATOM 617 C C . LEU A 1 80 ? 19.147 -1.112 2.938 1.00 69.06 80 LEU A C 1
ATOM 619 O O . LEU A 1 80 ? 19.169 -0.188 2.129 1.00 69.06 80 LEU A O 1
ATOM 623 N N . GLY A 1 81 ? 18.284 -1.149 3.953 1.00 73.75 81 GLY A N 1
ATOM 624 C CA . GLY A 1 81 ? 17.415 -0.032 4.310 1.00 73.75 81 GLY A CA 1
ATOM 625 C C . GLY A 1 81 ? 18.046 0.810 5.418 1.00 73.75 81 GLY A C 1
ATOM 626 O O . GLY A 1 81 ? 18.314 0.281 6.498 1.00 73.75 81 GLY A O 1
ATOM 627 N N . ALA A 1 82 ? 18.244 2.105 5.183 1.00 76.88 82 ALA A N 1
ATOM 628 C CA . ALA A 1 82 ? 18.736 3.059 6.174 1.00 76.88 82 ALA A CA 1
ATOM 629 C C . ALA A 1 82 ? 17.583 3.923 6.701 1.00 76.88 82 ALA A C 1
ATOM 631 O O . ALA A 1 82 ? 16.741 4.386 5.935 1.00 76.88 82 ALA A O 1
ATOM 632 N N . ALA A 1 83 ? 17.521 4.133 8.018 1.00 82.19 83 ALA A N 1
ATOM 633 C CA . ALA A 1 83 ? 16.509 5.007 8.605 1.00 82.19 83 ALA A CA 1
ATOM 634 C C . ALA A 1 83 ? 16.776 6.469 8.214 1.00 82.19 83 ALA A C 1
ATOM 636 O O . ALA A 1 83 ? 17.889 6.963 8.381 1.00 82.19 83 ALA A O 1
ATOM 637 N N . ALA A 1 84 ? 15.738 7.162 7.757 1.00 79.44 84 ALA A N 1
ATOM 638 C CA . ALA A 1 84 ? 15.775 8.562 7.358 1.00 79.44 84 ALA A CA 1
ATOM 639 C C . ALA A 1 84 ? 14.886 9.421 8.273 1.00 79.44 84 ALA A C 1
ATOM 641 O O . ALA A 1 84 ? 13.928 8.940 8.888 1.00 79.44 84 ALA A O 1
ATOM 642 N N . ARG A 1 85 ? 15.200 10.717 8.365 1.00 80.75 85 ARG A N 1
ATOM 643 C CA . ARG A 1 85 ? 14.356 11.728 9.021 1.00 80.75 85 ARG A CA 1
ATOM 644 C C . ARG A 1 85 ? 13.872 12.726 7.965 1.00 80.75 85 ARG A C 1
ATOM 646 O O . ARG A 1 85 ? 14.557 13.720 7.737 1.00 80.75 85 ARG A O 1
ATOM 653 N N . PRO A 1 86 ? 12.741 12.455 7.292 1.00 77.75 86 PRO A N 1
ATOM 654 C CA . PRO A 1 86 ? 12.232 13.343 6.255 1.00 77.75 86 PRO A CA 1
ATOM 655 C C . PRO A 1 86 ? 11.796 14.679 6.869 1.00 77.75 86 PRO A C 1
ATOM 657 O O . PRO A 1 86 ? 11.155 14.703 7.921 1.00 77.75 86 PRO A O 1
ATOM 660 N N . VAL A 1 87 ? 12.124 15.785 6.195 1.00 72.50 87 VAL A N 1
ATOM 661 C CA . VAL A 1 87 ? 11.670 17.137 6.576 1.00 72.50 87 VAL A CA 1
ATOM 662 C C . VAL A 1 87 ? 10.149 17.256 6.419 1.00 72.50 87 VAL A C 1
ATOM 664 O O . VAL A 1 87 ? 9.488 17.885 7.242 1.00 72.50 87 VAL A O 1
ATOM 667 N N . ASP A 1 88 ? 9.592 16.581 5.410 1.00 81.69 88 ASP A N 1
ATOM 668 C CA . ASP A 1 88 ? 8.156 16.478 5.164 1.00 81.69 88 ASP A CA 1
ATOM 669 C C . ASP A 1 88 ? 7.764 15.004 4.931 1.00 81.69 88 ASP A C 1
ATOM 671 O O . ASP A 1 88 ? 8.087 14.433 3.884 1.00 81.69 88 ASP A O 1
ATOM 675 N N . PRO A 1 89 ? 7.139 14.327 5.916 1.00 88.25 89 PRO A N 1
ATOM 676 C CA . PRO A 1 89 ? 6.868 12.899 5.839 1.00 88.25 89 PRO A CA 1
ATOM 677 C C . PRO A 1 89 ? 5.660 12.633 4.936 1.00 88.25 89 PRO A C 1
ATOM 679 O O . PRO A 1 89 ? 4.529 12.532 5.408 1.00 88.25 89 PRO A O 1
ATOM 682 N N . ARG A 1 90 ? 5.891 12.493 3.631 1.00 92.88 90 ARG A N 1
ATOM 683 C CA . ARG A 1 90 ? 4.875 12.112 2.636 1.00 92.88 90 ARG A CA 1
ATOM 684 C C . ARG A 1 90 ? 5.181 10.748 2.049 1.00 92.88 90 ARG A C 1
ATOM 686 O O . ARG A 1 90 ? 6.341 10.372 1.946 1.00 92.88 90 ARG A O 1
ATOM 693 N N . ILE A 1 91 ? 4.148 10.016 1.638 1.00 94.25 91 ILE A N 1
ATOM 694 C CA . ILE A 1 91 ? 4.352 8.784 0.866 1.00 94.25 91 ILE A CA 1
ATOM 695 C C . ILE A 1 91 ? 5.099 9.143 -0.421 1.00 94.25 91 ILE A C 1
ATOM 697 O O . ILE A 1 91 ? 4.603 9.941 -1.220 1.00 94.25 91 ILE A O 1
ATOM 701 N N . LEU A 1 92 ? 6.285 8.565 -0.602 1.00 93.31 92 LEU A N 1
ATOM 702 C CA . LEU A 1 92 ? 7.141 8.840 -1.749 1.00 93.31 92 LEU A CA 1
ATOM 703 C C . LEU A 1 92 ? 6.632 8.099 -2.993 1.00 93.31 92 LEU A C 1
ATOM 705 O O . LEU A 1 92 ? 6.149 6.966 -2.871 1.00 93.31 92 LEU A O 1
ATOM 709 N N . PRO A 1 93 ? 6.748 8.698 -4.191 1.00 93.88 93 PRO A N 1
ATOM 710 C CA . PRO A 1 93 ? 6.574 7.953 -5.425 1.00 93.88 93 PRO A CA 1
ATOM 711 C C . PRO A 1 93 ? 7.687 6.908 -5.564 1.00 93.88 93 PRO A C 1
ATOM 713 O O . PRO A 1 93 ? 8.857 7.166 -5.271 1.00 93.88 93 PRO A O 1
ATOM 716 N N . VAL A 1 94 ? 7.315 5.725 -6.039 1.00 95.00 94 VAL A N 1
ATOM 717 C CA . VAL A 1 94 ? 8.261 4.670 -6.398 1.00 95.00 94 VAL A CA 1
ATOM 718 C C . VAL A 1 94 ? 8.898 4.991 -7.738 1.00 95.00 94 VAL A C 1
ATOM 720 O O . VAL A 1 94 ? 8.208 5.386 -8.677 1.00 95.00 94 VAL A O 1
ATOM 723 N N . ALA A 1 95 ? 10.201 4.758 -7.829 1.00 94.44 95 ALA A N 1
ATOM 724 C CA . ALA A 1 95 ? 10.969 4.759 -9.061 1.00 94.44 95 ALA A CA 1
ATOM 725 C C . ALA A 1 95 ? 11.625 3.389 -9.267 1.00 94.44 95 ALA A C 1
ATOM 727 O O . ALA A 1 95 ? 12.017 2.722 -8.300 1.00 94.44 95 ALA A O 1
ATOM 728 N N . GLY A 1 96 ? 11.766 2.991 -10.532 1.00 94.94 96 GLY A N 1
ATOM 729 C CA . GLY A 1 96 ? 12.671 1.915 -10.915 1.00 94.94 96 GLY A CA 1
ATOM 730 C C . GLY A 1 96 ? 14.110 2.352 -10.659 1.00 94.94 96 GLY A C 1
ATOM 731 O O . GLY A 1 96 ? 14.506 3.445 -11.051 1.00 94.94 96 GLY A O 1
ATOM 732 N N . LEU A 1 97 ? 14.885 1.519 -9.969 1.00 92.38 97 LEU A N 1
ATOM 733 C CA . LEU A 1 97 ? 16.308 1.773 -9.703 1.00 92.38 97 LEU A CA 1
ATOM 734 C C . LEU A 1 97 ? 17.209 1.251 -10.826 1.00 92.38 97 LEU A C 1
ATOM 736 O O . LEU A 1 97 ? 18.417 1.468 -10.812 1.00 92.38 97 LEU A O 1
ATOM 740 N N . GLU A 1 98 ? 16.608 0.573 -11.797 1.00 90.31 98 GLU A N 1
ATOM 741 C CA . GLU A 1 98 ? 17.241 0.088 -13.010 1.00 90.31 98 GLU A CA 1
ATOM 742 C C . GLU A 1 98 ? 16.538 0.727 -14.209 1.00 90.31 98 GLU A C 1
ATOM 744 O O . GLU A 1 98 ? 15.322 0.911 -14.196 1.00 90.31 98 GLU A O 1
ATOM 749 N N . GLY A 1 99 ? 17.288 1.043 -15.265 1.00 91.62 99 GLY A N 1
ATOM 750 C CA . GLY A 1 99 ? 16.746 1.602 -16.510 1.00 91.62 99 GLY A CA 1
ATOM 751 C C . GLY A 1 99 ? 16.018 0.575 -17.384 1.00 91.62 99 GLY A C 1
ATOM 752 O O . GLY A 1 99 ? 16.104 0.656 -18.607 1.00 91.62 99 GLY A O 1
ATOM 753 N N . THR A 1 100 ? 15.372 -0.426 -16.782 1.00 95.94 100 THR A N 1
ATOM 754 C CA . THR A 1 100 ? 14.725 -1.538 -17.486 1.00 95.94 100 THR A CA 1
ATOM 755 C C . THR A 1 100 ? 13.212 -1.317 -17.617 1.00 95.94 100 THR A C 1
ATOM 757 O O . THR A 1 100 ? 12.591 -0.729 -16.721 1.00 95.94 100 THR A O 1
ATOM 760 N N . PRO A 1 101 ? 12.574 -1.799 -18.703 1.00 95.44 101 PRO A N 1
ATOM 761 C CA . PRO A 1 101 ? 11.119 -1.736 -18.856 1.00 95.44 101 PRO A CA 1
ATOM 762 C C . PRO A 1 101 ? 10.358 -2.392 -17.695 1.00 95.44 101 PRO A C 1
ATOM 764 O O . PRO A 1 101 ? 9.301 -1.910 -17.288 1.00 95.44 101 PRO A O 1
ATOM 767 N N . GLU A 1 102 ? 10.903 -3.467 -17.126 1.00 95.69 102 GLU A N 1
ATOM 768 C CA . GLU A 1 102 ? 10.328 -4.201 -15.999 1.00 95.69 102 GLU A CA 1
ATOM 769 C C . GLU A 1 102 ? 10.337 -3.357 -14.721 1.00 95.69 102 GLU A C 1
ATOM 771 O O . GLU A 1 102 ? 9.340 -3.331 -13.993 1.00 95.69 102 GLU A O 1
ATOM 776 N N . ALA A 1 103 ? 11.437 -2.646 -14.445 1.00 96.06 103 ALA A N 1
ATOM 777 C CA . ALA A 1 103 ? 11.550 -1.753 -13.294 1.00 96.06 103 ALA A CA 1
ATOM 778 C C . ALA A 1 103 ? 10.579 -0.579 -13.400 1.00 96.06 103 ALA A C 1
ATOM 780 O O . ALA A 1 103 ? 9.844 -0.317 -12.445 1.00 96.06 103 ALA A O 1
ATOM 781 N N . GLN A 1 104 ? 10.495 0.056 -14.571 1.00 96.88 104 GLN A N 1
ATOM 782 C CA . GLN A 1 104 ? 9.542 1.141 -14.800 1.00 96.88 104 GLN A CA 1
ATOM 783 C C . GLN A 1 104 ? 8.095 0.654 -14.656 1.00 96.88 104 GLN A C 1
ATOM 785 O O . GLN A 1 104 ? 7.330 1.208 -13.868 1.00 96.88 104 GLN A O 1
ATOM 790 N N . ARG A 1 105 ? 7.737 -0.452 -15.322 1.00 97.00 105 ARG A N 1
ATOM 791 C CA . ARG A 1 105 ? 6.397 -1.046 -15.222 1.00 97.00 105 ARG A CA 1
ATOM 792 C C . ARG A 1 105 ? 6.025 -1.375 -13.779 1.00 97.00 105 ARG A C 1
ATOM 794 O O . ARG A 1 105 ? 4.882 -1.169 -13.371 1.00 97.00 105 ARG A O 1
ATOM 801 N N . THR A 1 106 ? 6.962 -1.931 -13.014 1.00 97.88 106 THR A N 1
ATOM 802 C CA . THR A 1 106 ? 6.692 -2.307 -11.624 1.00 97.88 106 THR A CA 1
ATOM 803 C C . THR A 1 106 ? 6.529 -1.066 -10.747 1.00 97.88 106 THR A C 1
ATOM 805 O O . THR A 1 106 ? 5.610 -1.032 -9.932 1.00 97.88 106 THR A O 1
ATOM 808 N N . ALA A 1 107 ? 7.344 -0.025 -10.945 1.00 98.00 107 ALA A N 1
ATOM 809 C CA . ALA A 1 107 ? 7.189 1.253 -10.252 1.00 98.00 107 ALA A CA 1
ATOM 810 C C . ALA A 1 107 ? 5.815 1.886 -10.524 1.00 98.00 107 ALA A C 1
ATOM 812 O O . ALA A 1 107 ? 5.114 2.261 -9.581 1.00 98.00 107 ALA A O 1
ATOM 813 N N . ASP A 1 108 ? 5.386 1.920 -11.787 1.00 97.94 108 ASP A N 1
ATOM 814 C CA . ASP A 1 108 ? 4.081 2.453 -12.189 1.00 97.94 108 ASP A CA 1
ATOM 815 C C . ASP A 1 108 ? 2.930 1.664 -11.554 1.00 97.94 108 ASP A C 1
ATOM 817 O O . ASP A 1 108 ? 2.005 2.248 -10.980 1.00 97.94 108 ASP A O 1
ATOM 821 N N . ALA A 1 109 ? 3.014 0.330 -11.576 1.00 98.25 109 ALA A N 1
ATOM 822 C CA . ALA A 1 109 ? 2.027 -0.541 -10.949 1.00 98.25 109 ALA A CA 1
ATOM 823 C C . ALA A 1 109 ? 1.945 -0.327 -9.429 1.00 98.25 109 ALA A C 1
ATOM 825 O O . ALA A 1 109 ? 0.847 -0.249 -8.876 1.00 98.25 109 ALA A O 1
ATOM 826 N N . VAL A 1 110 ? 3.085 -0.194 -8.745 1.00 98.25 110 VAL A N 1
ATOM 827 C CA . VAL A 1 110 ? 3.116 0.063 -7.299 1.00 98.25 110 VAL A CA 1
ATOM 828 C C . VAL A 1 110 ? 2.542 1.445 -6.978 1.00 98.25 110 VAL A C 1
ATOM 830 O O . VAL A 1 110 ? 1.719 1.555 -6.071 1.00 98.25 110 VAL A O 1
ATOM 833 N N . ASN A 1 111 ? 2.897 2.486 -7.734 1.00 97.94 111 ASN A N 1
ATOM 834 C CA . ASN A 1 111 ? 2.348 3.835 -7.555 1.00 97.94 111 ASN A CA 1
ATOM 835 C C . ASN A 1 111 ? 0.825 3.872 -7.742 1.00 97.94 111 ASN A C 1
ATOM 837 O O . ASN A 1 111 ? 0.102 4.492 -6.947 1.00 97.94 111 ASN A O 1
ATOM 841 N N . LEU A 1 112 ? 0.328 3.179 -8.769 1.00 98.38 112 LEU A N 1
ATOM 842 C CA . LEU A 1 112 ? -1.101 3.037 -9.024 1.00 98.38 112 LEU A CA 1
ATOM 843 C C . LEU A 1 112 ? -1.793 2.286 -7.884 1.00 98.38 112 LEU A C 1
ATOM 845 O O . LEU A 1 112 ? -2.818 2.745 -7.376 1.00 98.38 112 LEU A O 1
ATOM 849 N N . TRP A 1 113 ? -1.217 1.168 -7.439 1.00 98.44 113 TRP A N 1
ATOM 850 C CA . TRP A 1 113 ? -1.778 0.377 -6.350 1.00 98.44 113 TRP A CA 1
ATOM 851 C C . TRP A 1 113 ? -1.819 1.147 -5.037 1.00 98.44 113 TRP A C 1
ATOM 853 O O . TRP A 1 113 ? -2.849 1.135 -4.377 1.00 98.44 113 TRP A O 1
ATOM 863 N N . VAL A 1 114 ? -0.750 1.861 -4.676 1.00 97.88 114 VAL A N 1
ATOM 864 C CA . VAL A 1 114 ? -0.713 2.706 -3.472 1.00 97.88 114 VAL A CA 1
ATOM 865 C C . VAL A 1 114 ? -1.822 3.749 -3.518 1.00 97.88 114 VAL A C 1
ATOM 867 O O . VAL A 1 114 ? -2.526 3.926 -2.529 1.00 97.88 114 VAL A O 1
ATOM 870 N N . THR A 1 115 ? -2.022 4.398 -4.667 1.00 96.94 115 THR A N 1
ATOM 871 C CA . THR A 1 115 ? -3.102 5.379 -4.848 1.00 96.94 115 THR A CA 1
ATOM 872 C C . THR A 1 115 ? -4.470 4.737 -4.611 1.00 96.94 115 THR A C 1
ATOM 874 O O . THR A 1 115 ? -5.215 5.181 -3.744 1.00 96.94 115 THR A O 1
ATOM 877 N N . ARG A 1 116 ? -4.760 3.627 -5.299 1.00 97.94 116 ARG A N 1
ATOM 878 C CA . ARG A 1 116 ? -6.036 2.909 -5.158 1.00 97.94 116 ARG A CA 1
ATOM 879 C C . ARG A 1 116 ? -6.236 2.329 -3.752 1.00 97.94 116 ARG A C 1
ATOM 881 O O . ARG A 1 116 ? -7.356 2.288 -3.256 1.00 97.94 116 ARG A O 1
ATOM 888 N N . ALA A 1 117 ? -5.163 1.892 -3.093 1.00 98.12 117 ALA A N 1
ATOM 889 C CA . ALA A 1 117 ? -5.198 1.363 -1.735 1.00 98.12 117 ALA A CA 1
ATOM 890 C C . ALA A 1 117 ? -5.509 2.458 -0.707 1.00 98.12 117 ALA A C 1
ATOM 892 O O . ALA A 1 117 ? -6.272 2.203 0.220 1.00 98.12 117 ALA A O 1
ATOM 893 N N . LEU A 1 118 ? -4.961 3.670 -0.869 1.00 96.75 118 LEU A N 1
ATOM 894 C CA . LEU A 1 118 ? -5.315 4.821 -0.031 1.00 96.75 118 LEU A CA 1
ATOM 895 C C . LEU A 1 118 ? -6.818 5.112 -0.119 1.00 96.75 118 LEU A C 1
ATOM 897 O O . LEU A 1 118 ? -7.477 5.214 0.916 1.00 96.75 118 LEU A O 1
ATOM 901 N N . ASP A 1 119 ? -7.361 5.174 -1.337 1.00 96.44 119 ASP A N 1
ATOM 902 C CA . ASP A 1 119 ? -8.784 5.442 -1.569 1.00 96.44 119 ASP A CA 1
ATOM 903 C C . ASP A 1 119 ? -9.666 4.336 -0.969 1.00 96.44 119 ASP A C 1
ATOM 905 O O . ASP A 1 119 ? -10.607 4.611 -0.220 1.00 96.44 119 ASP A O 1
ATOM 909 N N . HIS A 1 120 ? -9.307 3.073 -1.219 1.00 97.81 120 HIS A N 1
ATOM 910 C CA . HIS A 1 120 ? -10.005 1.903 -0.680 1.00 97.81 120 HIS A CA 1
ATOM 911 C C . HIS A 1 120 ? -10.020 1.888 0.853 1.00 97.81 120 HIS A C 1
ATOM 913 O O . HIS A 1 120 ? -11.049 1.633 1.482 1.00 97.81 120 HIS A O 1
ATOM 919 N N . LEU A 1 121 ? -8.879 2.176 1.485 1.00 97.88 121 LEU A N 1
ATOM 920 C CA . LEU A 1 121 ? -8.761 2.135 2.939 1.00 97.88 121 LEU A CA 1
ATOM 921 C C . LEU A 1 121 ? -9.385 3.354 3.622 1.00 97.88 121 LEU A C 1
ATOM 923 O O . LEU A 1 121 ? -9.834 3.225 4.764 1.00 97.88 121 LEU A O 1
ATOM 927 N N . ALA A 1 122 ? -9.424 4.517 2.967 1.00 94.88 122 ALA A N 1
ATOM 928 C CA . ALA A 1 122 ? -10.033 5.727 3.517 1.00 94.88 122 ALA A CA 1
ATOM 929 C C . ALA A 1 122 ? -11.523 5.522 3.838 1.00 94.88 122 ALA A C 1
ATOM 931 O O . ALA A 1 122 ? -11.984 5.965 4.888 1.00 94.88 122 ALA A O 1
ATOM 932 N N . GLY A 1 123 ? -12.246 4.792 2.983 1.00 93.06 123 GLY A N 1
ATOM 933 C CA . GLY A 1 123 ? -13.660 4.452 3.179 1.00 93.06 123 GLY A CA 1
ATOM 934 C C . GLY A 1 123 ? -13.921 3.176 3.989 1.00 93.06 123 GLY A C 1
ATOM 935 O O . GLY A 1 123 ? -15.076 2.794 4.171 1.00 93.06 123 GLY A O 1
ATOM 936 N N . HIS A 1 124 ? -12.885 2.478 4.465 1.00 98.31 124 HIS A N 1
ATOM 937 C CA . HIS A 1 124 ? -13.062 1.150 5.051 1.00 98.31 124 HIS A CA 1
ATOM 938 C C . HIS A 1 124 ? -13.760 1.195 6.429 1.00 98.31 124 HIS A C 1
ATOM 940 O O . HIS A 1 124 ? -13.352 1.990 7.285 1.00 98.31 124 HIS A O 1
ATOM 946 N N . PRO A 1 125 ? -14.720 0.292 6.734 1.00 98.38 125 PRO A N 1
ATOM 947 C CA . PRO A 1 125 ? -15.445 0.283 8.012 1.00 98.38 125 PRO A CA 1
ATOM 948 C C . PRO A 1 125 ? -14.555 0.249 9.262 1.00 98.38 125 PRO A C 1
ATOM 950 O O . PRO A 1 125 ? -14.855 0.910 10.254 1.00 98.38 125 PRO A O 1
ATOM 953 N N . VAL A 1 126 ? -13.428 -0.473 9.223 1.00 98.31 126 VAL A N 1
ATOM 954 C CA . VAL A 1 126 ? -12.413 -0.443 10.298 1.00 98.31 126 VAL A CA 1
ATOM 955 C C . VAL A 1 126 ? -11.933 0.982 10.565 1.00 98.31 126 VAL A C 1
ATOM 957 O O . VAL A 1 126 ? -11.909 1.414 11.714 1.00 98.31 126 VAL A O 1
ATOM 960 N N . ASN A 1 127 ? -11.566 1.723 9.519 1.00 98.12 127 ASN A N 1
ATOM 961 C CA . ASN A 1 127 ? -11.042 3.077 9.661 1.00 98.12 127 ASN A CA 1
ATOM 962 C C . ASN A 1 127 ? -12.128 4.062 10.096 1.00 98.12 127 ASN A C 1
ATOM 964 O O . ASN A 1 127 ? -11.850 4.896 10.956 1.00 98.12 127 ASN A O 1
ATOM 968 N N . ALA A 1 128 ? -13.369 3.883 9.638 1.00 97.69 128 ALA A N 1
ATOM 969 C CA . ALA A 1 128 ? -14.516 4.629 10.151 1.00 97.69 128 ALA A CA 1
ATOM 970 C C . ALA A 1 128 ? -14.710 4.412 11.666 1.00 97.69 128 ALA A C 1
ATOM 972 O O . ALA A 1 128 ? -14.767 5.375 12.430 1.00 97.69 128 ALA A O 1
ATOM 973 N N . ARG A 1 129 ? -14.713 3.153 12.139 1.00 98.00 129 ARG A N 1
ATOM 974 C CA . ARG A 1 129 ? -14.808 2.826 13.578 1.00 98.00 129 ARG A CA 1
ATOM 975 C C . ARG A 1 129 ? -13.647 3.416 14.379 1.00 98.00 129 ARG A C 1
ATOM 977 O O . ARG A 1 129 ? -13.848 3.908 15.489 1.00 98.00 129 ARG A O 1
ATOM 984 N N . ARG A 1 130 ? -12.425 3.369 13.840 1.00 97.69 130 ARG A N 1
ATOM 985 C CA . ARG A 1 130 ? -11.236 3.942 14.490 1.00 97.69 130 ARG A CA 1
ATOM 986 C C . ARG A 1 130 ? -11.356 5.458 14.622 1.00 97.69 130 ARG A C 1
ATOM 988 O O . ARG A 1 130 ? -11.189 5.953 15.734 1.00 97.69 130 ARG A O 1
ATOM 995 N N . ALA A 1 131 ? -11.733 6.153 13.549 1.00 96.44 131 ALA A N 1
ATOM 996 C CA . ALA A 1 131 ? -11.939 7.599 13.549 1.00 96.44 131 ALA A CA 1
ATOM 997 C C . ALA A 1 131 ? -13.006 8.033 14.567 1.00 96.44 131 ALA A C 1
ATOM 999 O O . ALA A 1 131 ? -12.739 8.911 15.384 1.00 96.44 131 ALA A O 1
ATOM 1000 N N . LEU A 1 132 ? -14.160 7.351 14.602 1.00 97.19 132 LEU A N 1
ATOM 1001 C CA . LEU A 1 132 ? -15.226 7.606 15.586 1.00 97.19 132 LEU A CA 1
ATOM 1002 C C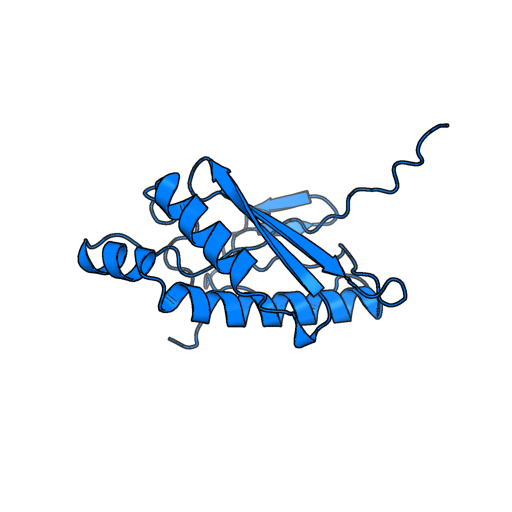 . LEU A 1 132 ? -14.765 7.425 17.039 1.00 97.19 132 LEU A C 1
ATOM 1004 O O . LEU A 1 132 ? -15.292 8.062 17.943 1.00 97.19 132 LEU A O 1
ATOM 1008 N N . SER A 1 133 ? -13.766 6.571 17.263 1.00 96.12 133 SER A N 1
ATOM 1009 C CA . SER A 1 133 ? -13.201 6.294 18.589 1.00 96.12 133 SER A CA 1
ATOM 1010 C C . SER A 1 133 ? -11.997 7.186 18.933 1.00 96.12 133 SER A C 1
ATOM 1012 O O . SER A 1 133 ? -11.265 6.875 19.870 1.00 96.12 133 SER A O 1
ATOM 1014 N N . GLY A 1 134 ? -11.691 8.210 18.126 1.00 96.38 134 GLY A N 1
ATOM 1015 C CA . GLY A 1 134 ? -10.487 9.039 18.281 1.00 96.38 134 GLY A CA 1
ATOM 1016 C C . GLY A 1 134 ? -9.163 8.294 18.041 1.00 96.38 134 GLY A C 1
ATOM 1017 O O . GLY A 1 134 ? -8.090 8.798 18.375 1.00 96.38 134 GLY A O 1
ATOM 1018 N N . ARG A 1 135 ? -9.204 7.084 17.468 1.00 96.50 135 ARG A N 1
ATOM 1019 C CA . ARG A 1 135 ? -8.016 6.283 17.148 1.00 96.50 135 ARG A CA 1
ATOM 1020 C C . ARG A 1 135 ? -7.496 6.648 15.760 1.00 96.50 135 ARG A C 1
ATOM 1022 O O . ARG A 1 135 ? -8.263 6.861 14.825 1.00 96.50 135 ARG A O 1
ATOM 1029 N N . LYS A 1 136 ? -6.168 6.640 15.597 1.00 96.12 136 LYS A N 1
ATOM 1030 C CA . LYS A 1 136 ? -5.523 6.875 14.294 1.00 96.12 136 LYS A CA 1
ATOM 1031 C C . LYS A 1 136 ? -5.987 5.836 13.270 1.00 96.12 136 LYS A C 1
ATOM 1033 O O . LYS A 1 136 ? -5.998 4.643 13.583 1.00 96.12 136 LYS A O 1
ATOM 1038 N N . MET A 1 137 ? -6.338 6.273 12.065 1.00 96.81 137 MET A N 1
ATOM 1039 C CA . MET A 1 137 ? -6.707 5.381 10.963 1.00 96.81 137 MET A CA 1
ATOM 1040 C C . MET A 1 137 ? -5.484 4.631 10.420 1.00 96.81 137 MET A C 1
ATOM 1042 O O . MET A 1 137 ? -4.375 5.161 10.401 1.00 96.81 137 MET A O 1
ATOM 1046 N N . ALA A 1 138 ? -5.701 3.400 9.966 1.00 97.19 138 ALA A N 1
ATOM 1047 C CA . ALA A 1 138 ? -4.762 2.598 9.191 1.00 97.19 138 ALA A CA 1
ATOM 1048 C C . ALA A 1 138 ? -5.160 2.668 7.708 1.00 97.19 138 ALA A C 1
ATOM 1050 O O . ALA A 1 138 ? -5.618 1.689 7.119 1.00 97.19 138 ALA A O 1
ATOM 1051 N N . ASN A 1 139 ? -5.081 3.867 7.131 1.00 96.12 139 ASN A N 1
ATOM 1052 C CA . ASN A 1 139 ? -5.597 4.168 5.796 1.00 96.12 139 ASN A CA 1
ATOM 1053 C C . ASN A 1 139 ? -4.515 4.295 4.714 1.00 96.12 139 ASN A C 1
ATOM 1055 O O . ASN A 1 139 ? -4.772 4.888 3.675 1.00 96.12 139 ASN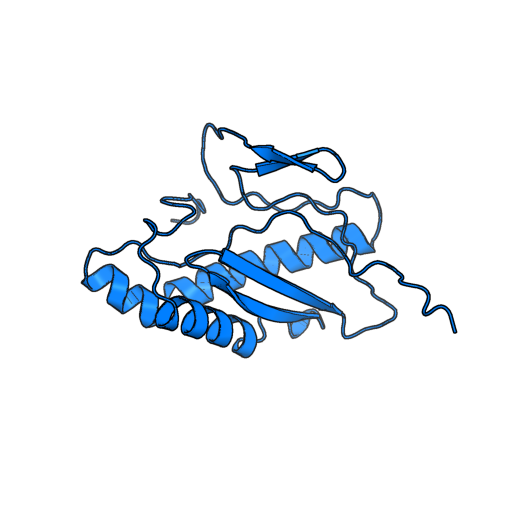 A O 1
ATOM 1059 N N . GLY A 1 140 ? -3.322 3.744 4.941 1.00 95.06 140 GLY A N 1
ATOM 1060 C CA . GLY A 1 140 ? -2.252 3.706 3.949 1.00 95.06 140 GLY A CA 1
ATOM 1061 C C . GLY A 1 140 ? -1.210 2.636 4.253 1.00 95.06 140 GLY A C 1
ATOM 1062 O O . GLY A 1 140 ? -1.086 2.187 5.394 1.00 95.06 140 GLY A O 1
ATOM 1063 N N . LEU A 1 141 ? -0.462 2.238 3.221 1.00 95.50 141 LEU A N 1
ATOM 1064 C CA . LEU A 1 141 ? 0.681 1.335 3.340 1.00 95.50 141 LEU A CA 1
ATOM 1065 C C . LEU A 1 141 ? 1.967 2.041 2.927 1.00 95.50 141 LEU A C 1
ATOM 1067 O O . LEU A 1 141 ? 2.061 2.622 1.847 1.00 95.50 141 LEU A O 1
ATOM 1071 N N . LEU A 1 142 ? 2.969 1.931 3.795 1.00 96.19 142 LEU A N 1
ATOM 1072 C CA . LEU A 1 142 ? 4.338 2.337 3.516 1.00 96.19 142 LEU A CA 1
ATOM 1073 C C . LEU A 1 142 ? 5.118 1.091 3.109 1.00 96.19 142 LEU A C 1
ATOM 1075 O O . LEU A 1 142 ? 5.295 0.164 3.901 1.00 96.19 142 LEU A O 1
ATOM 1079 N N . LEU A 1 143 ? 5.522 1.050 1.846 1.00 95.94 143 LEU A N 1
ATOM 1080 C CA . LEU A 1 143 ? 6.220 -0.062 1.228 1.00 95.94 143 LEU A CA 1
ATOM 1081 C C . LEU A 1 143 ? 7.716 0.212 1.262 1.00 95.94 143 LEU A C 1
ATOM 1083 O O . LEU A 1 143 ? 8.176 1.321 0.979 1.00 95.94 143 LEU A O 1
ATOM 1087 N N . ARG A 1 144 ? 8.475 -0.824 1.601 1.00 92.81 144 ARG A N 1
ATOM 1088 C CA . ARG A 1 144 ? 9.929 -0.761 1.679 1.00 92.81 144 ARG A CA 1
ATOM 1089 C C . ARG A 1 144 ? 10.557 -2.110 1.373 1.00 92.81 144 ARG A C 1
ATO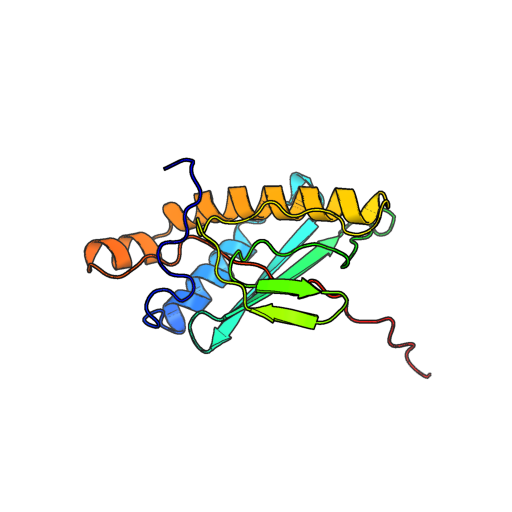M 1091 O O . ARG A 1 144 ? 9.926 -3.138 1.613 1.00 92.81 144 ARG A O 1
ATOM 1098 N N . ASN A 1 145 ? 11.815 -2.080 0.937 1.00 88.44 145 ASN A N 1
ATOM 1099 C CA . ASN A 1 145 ? 12.656 -3.256 0.689 1.00 88.44 145 ASN A CA 1
ATOM 1100 C C . ASN A 1 145 ? 12.043 -4.223 -0.335 1.00 88.44 145 ASN A C 1
ATOM 1102 O O . ASN A 1 145 ? 11.838 -5.400 -0.042 1.00 88.44 145 ASN A O 1
ATOM 1106 N N . ALA A 1 146 ? 11.752 -3.725 -1.540 1.00 91.81 146 ALA A N 1
ATOM 1107 C CA . ALA A 1 146 ? 11.330 -4.589 -2.635 1.00 91.81 146 ALA A CA 1
ATOM 1108 C C . ALA A 1 146 ? 12.396 -5.666 -2.919 1.00 91.81 146 ALA A C 1
ATOM 1110 O O . ALA A 1 146 ? 13.595 -5.385 -3.019 1.00 91.81 146 ALA A O 1
ATOM 1111 N N . GLY A 1 147 ? 11.935 -6.907 -3.029 1.00 91.31 147 GLY A N 1
ATOM 1112 C CA . GLY A 1 147 ? 12.752 -8.093 -3.233 1.00 91.31 147 GLY A CA 1
ATOM 1113 C C . GLY A 1 147 ? 11.962 -9.131 -4.017 1.00 91.31 147 GLY A C 1
ATOM 1114 O O . GLY A 1 147 ? 10.731 -9.111 -4.015 1.00 91.31 147 GLY A O 1
ATOM 1115 N N . SER A 1 148 ? 12.666 -10.030 -4.692 1.00 88.06 148 SER A N 1
ATOM 1116 C CA . SER A 1 148 ? 12.076 -11.223 -5.288 1.00 88.06 148 SER A CA 1
ATOM 1117 C C . SER A 1 148 ? 12.488 -12.443 -4.462 1.00 88.06 148 SER A C 1
ATOM 1119 O O . SER A 1 148 ? 13.566 -12.438 -3.857 1.00 88.06 148 SER A O 1
ATOM 1121 N N . PRO A 1 149 ? 11.667 -13.507 -4.416 1.00 76.25 149 PRO A N 1
ATOM 1122 C CA . PRO A 1 149 ? 12.196 -14.823 -4.096 1.00 76.25 149 PRO A CA 1
ATOM 1123 C C . PRO A 1 149 ? 13.306 -15.067 -5.117 1.00 76.25 149 PRO A C 1
ATOM 1125 O O . PRO A 1 149 ? 13.037 -15.064 -6.319 1.00 76.25 149 PRO A O 1
ATOM 1128 N N . GLY A 1 150 ? 14.560 -15.154 -4.670 1.00 56.72 150 GLY A N 1
ATOM 1129 C CA . GLY A 1 150 ? 15.674 -15.392 -5.582 1.00 56.72 150 GLY A CA 1
ATOM 1130 C C . GLY A 1 150 ? 15.403 -16.632 -6.432 1.00 56.72 150 GLY A C 1
ATOM 1131 O O . GLY A 1 150 ? 14.616 -17.499 -6.042 1.00 56.72 150 GLY A O 1
ATOM 1132 N N . ALA A 1 151 ? 16.074 -16.746 -7.578 1.00 41.94 151 ALA A N 1
ATOM 1133 C CA . ALA A 1 151 ? 16.197 -18.023 -8.263 1.00 41.94 151 ALA A CA 1
ATOM 1134 C C . ALA A 1 151 ? 16.955 -18.991 -7.340 1.00 41.94 151 ALA A C 1
ATOM 1136 O O . ALA A 1 151 ? 18.154 -19.214 -7.487 1.00 41.94 151 ALA A O 1
ATOM 1137 N N . HIS A 1 152 ? 16.269 -19.569 -6.356 1.00 38.41 152 HIS A N 1
ATOM 1138 C CA . HIS A 1 152 ? 16.668 -20.845 -5.814 1.00 38.41 152 HIS A CA 1
ATOM 1139 C C . HIS A 1 152 ? 16.537 -21.800 -6.992 1.00 38.41 152 HIS A C 1
ATOM 1141 O O . HIS A 1 152 ? 15.450 -22.284 -7.299 1.00 38.41 152 HIS A O 1
ATOM 1147 N N . ARG A 1 153 ? 17.651 -22.019 -7.704 1.00 35.12 153 ARG A N 1
ATOM 1148 C CA . ARG A 1 153 ? 17.827 -23.256 -8.452 1.00 35.12 153 ARG A CA 1
ATOM 1149 C C . ARG A 1 153 ? 17.473 -24.346 -7.455 1.00 35.12 153 ARG A C 1
ATOM 1151 O O . ARG A 1 153 ? 18.181 -24.510 -6.462 1.00 35.12 153 ARG A O 1
ATOM 1158 N N . ALA A 1 154 ? 16.343 -25.009 -7.677 1.00 33.66 154 ALA A N 1
ATOM 1159 C CA . ALA A 1 154 ? 16.114 -26.306 -7.088 1.00 33.66 154 ALA A CA 1
ATOM 1160 C C . ALA A 1 154 ? 17.336 -27.130 -7.496 1.00 33.66 154 ALA A C 1
ATOM 1162 O O . ALA A 1 154 ? 17.509 -27.448 -8.673 1.00 33.66 154 ALA A O 1
ATOM 1163 N N . VAL A 1 155 ? 18.253 -27.335 -6.552 1.00 38.28 155 VAL A N 1
ATOM 1164 C CA . VAL A 1 155 ? 19.277 -28.360 -6.692 1.00 38.28 155 VAL A CA 1
ATOM 1165 C C . VAL A 1 155 ? 18.465 -29.643 -6.732 1.00 38.28 155 VAL A C 1
ATOM 1167 O O . VAL A 1 155 ? 17.848 -30.018 -5.736 1.00 38.28 155 VAL A O 1
ATOM 1170 N N . THR A 1 156 ? 18.313 -30.151 -7.949 1.00 40.69 156 THR A N 1
ATOM 1171 C CA . THR A 1 156 ? 17.670 -31.429 -8.239 1.00 40.69 156 THR A CA 1
ATOM 1172 C C . THR A 1 156 ? 18.650 -32.537 -7.906 1.00 40.69 156 THR A C 1
ATOM 1174 O O . THR A 1 156 ? 19.868 -32.297 -8.084 1.00 40.69 156 THR A O 1
#

Sequence (156 aa):
DGERRVLDSRVGRSLTTAESEELARSLTGARLLDDQRIDVRVAASVGHRGVVLLHARDPDRPLSPHLSNTDPFYERIGSLGAAARPVDPRILPVAGLEGTPEAQRTADAVNLWVTRALDHLAGHPVNARRALSGRKMANGLLLRNAGSPGAHRAVT